Protein AF-A0AAW1TYD6-F1 (afdb_monomer_lite)

pLDDT: mean 77.89, std 15.29, range [34.84, 91.19]

Foldseek 3Di:
DDDDDDVDDPVRVVVVVVCVVCVVVLVVQLPDPPDDPVSVCVSPPPPPPDPPPQPPDWDAAPPDPVVVRDTASDADPPPRGDHDDDD

Secondary structure (DSSP, 8-state):
---------HHHHHHHHHHHHHHHHHHHHHTSTT--HHHHHHHTS--TT------SS-EE-SSS-GGG--EES-B-TTT--B-----

Sequence (87 aa):
MVQSQCNMKRPEFLESLGLTMLQGHLDRRSSQPGLPKALKRMLNAPGSSTQGMSPTKKQRCIVCPRSKDIKTLSHCNFCKKPCAKNT

Radius of gyration: 20.33 Å; chains: 1; bounding box: 41×55×33 Å

Structure (mmCIF, N/CA/C/O backbone):
data_AF-A0AAW1TYD6-F1
#
_entry.id   AF-A0AAW1TYD6-F1
#
loop_
_atom_site.group_PDB
_atom_site.id
_atom_site.type_symbol
_atom_site.label_atom_id
_atom_site.label_alt_id
_atom_site.label_comp_id
_atom_site.label_asym_id
_atom_site.label_entity_id
_atom_site.label_seq_id
_atom_site.pdbx_PDB_ins_code
_atom_site.Cartn_x
_atom_site.Cartn_y
_atom_site.Cartn_z
_atom_site.occupancy
_atom_site.B_iso_or_equiv
_atom_site.auth_seq_id
_atom_site.auth_comp_id
_atom_site.auth_asym_id
_atom_site.auth_atom_id
_atom_site.pdbx_PDB_model_num
ATOM 1 N N . MET A 1 1 ? 29.184 4.230 -2.897 1.00 34.84 1 MET A N 1
ATOM 2 C CA . MET A 1 1 ? 28.418 3.318 -3.774 1.00 34.84 1 MET A CA 1
ATOM 3 C C . MET A 1 1 ? 27.412 4.158 -4.546 1.00 34.84 1 MET A C 1
ATOM 5 O O . MET A 1 1 ? 26.373 4.493 -3.999 1.00 34.84 1 MET A O 1
ATOM 9 N N . VAL A 1 2 ? 27.767 4.603 -5.752 1.00 37.84 2 VAL A N 1
ATOM 10 C CA . VAL A 1 2 ? 26.881 5.413 -6.606 1.00 37.84 2 VAL A CA 1
ATOM 11 C C . VAL A 1 2 ? 26.090 4.435 -7.465 1.00 37.84 2 VAL A C 1
ATOM 13 O O . VAL A 1 2 ? 26.682 3.690 -8.242 1.00 37.84 2 VAL A O 1
ATOM 16 N N . GLN A 1 3 ? 24.781 4.347 -7.233 1.00 40.38 3 GLN A N 1
ATOM 17 C CA . GLN A 1 3 ? 23.911 3.426 -7.958 1.00 40.38 3 GLN A CA 1
ATOM 18 C C . GLN A 1 3 ? 23.725 3.872 -9.414 1.00 40.38 3 GLN A C 1
ATOM 20 O O . GLN A 1 3 ? 23.627 5.058 -9.723 1.00 40.38 3 GLN A O 1
ATOM 25 N N . SER A 1 4 ? 23.708 2.864 -10.278 1.00 44.78 4 SER A N 1
ATOM 26 C CA . SER A 1 4 ? 23.590 2.870 -11.731 1.00 44.78 4 SER A CA 1
ATOM 27 C C . SER A 1 4 ? 22.431 3.718 -12.267 1.00 44.78 4 SER A C 1
ATOM 29 O O . SER A 1 4 ? 21.328 3.679 -11.724 1.00 44.78 4 SER 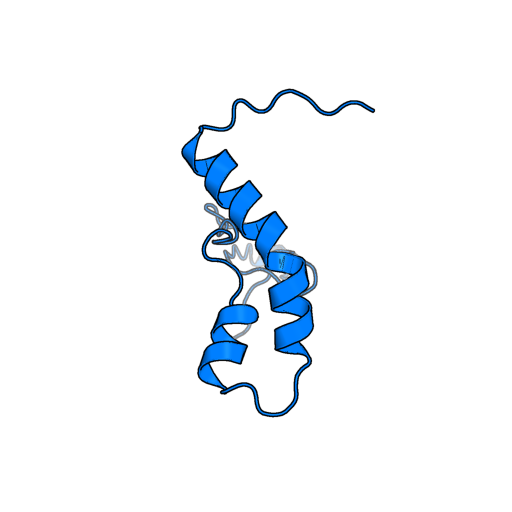A O 1
ATOM 31 N N . GLN A 1 5 ? 22.658 4.418 -13.388 1.00 55.72 5 GLN A N 1
ATOM 32 C CA . GLN A 1 5 ? 21.598 5.036 -14.194 1.00 55.72 5 GLN A CA 1
ATOM 33 C C . GLN A 1 5 ? 20.576 3.970 -14.607 1.00 55.72 5 GLN A C 1
ATOM 35 O O . GLN A 1 5 ? 20.821 3.166 -15.506 1.00 55.72 5 GLN A O 1
ATOM 40 N N . CYS A 1 6 ? 19.417 3.973 -13.956 1.00 57.31 6 CYS A N 1
ATOM 41 C CA . CYS A 1 6 ? 18.241 3.284 -14.454 1.00 57.31 6 CYS A CA 1
ATOM 42 C C . CYS A 1 6 ? 17.581 4.233 -15.458 1.00 57.31 6 CYS A C 1
ATOM 44 O O . CYS A 1 6 ? 17.233 5.356 -15.095 1.00 57.31 6 CYS A O 1
ATOM 46 N N . ASN A 1 7 ? 17.459 3.821 -16.720 1.00 69.25 7 ASN A N 1
ATOM 47 C CA . ASN A 1 7 ? 16.808 4.593 -17.780 1.00 69.25 7 ASN A CA 1
ATOM 48 C C . ASN A 1 7 ? 15.288 4.621 -17.519 1.00 69.25 7 ASN A C 1
ATOM 50 O O . ASN A 1 7 ? 14.518 3.928 -18.181 1.00 69.25 7 ASN A O 1
ATOM 54 N N . MET A 1 8 ? 14.871 5.328 -16.463 1.00 70.38 8 MET A N 1
ATOM 55 C CA . MET A 1 8 ? 13.467 5.477 -16.101 1.00 70.38 8 MET A CA 1
ATOM 56 C C . MET A 1 8 ? 12.794 6.335 -17.154 1.00 70.38 8 MET A C 1
ATOM 58 O O . MET A 1 8 ? 13.260 7.429 -17.491 1.00 70.38 8 MET A O 1
ATOM 62 N N . LYS A 1 9 ? 11.664 5.855 -17.667 1.00 85.62 9 LYS A N 1
ATOM 63 C CA . LYS A 1 9 ? 10.865 6.648 -18.590 1.00 85.62 9 LYS A CA 1
ATOM 64 C C . LYS A 1 9 ? 10.348 7.860 -17.822 1.00 85.62 9 LYS A C 1
ATOM 66 O O . LYS A 1 9 ? 9.928 7.750 -16.673 1.00 85.62 9 LYS A O 1
ATOM 71 N N . ARG A 1 10 ? 10.318 9.022 -18.478 1.00 86.50 10 ARG A N 1
ATOM 72 C CA . ARG A 1 10 ? 9.762 10.267 -17.920 1.00 86.50 10 ARG A CA 1
ATOM 73 C C . ARG A 1 10 ? 8.456 10.084 -17.111 1.00 86.50 10 ARG A C 1
ATOM 75 O O . ARG A 1 10 ? 8.388 10.675 -16.038 1.00 86.50 10 ARG A O 1
ATOM 82 N N . PRO A 1 11 ? 7.442 9.301 -17.544 1.00 87.94 11 PRO A N 1
ATOM 83 C CA . PRO A 1 11 ? 6.251 9.052 -16.723 1.00 87.94 11 PRO A CA 1
ATOM 84 C C . PRO A 1 11 ? 6.549 8.365 -15.382 1.00 87.94 11 PRO A C 1
ATOM 86 O O . PRO A 1 11 ? 6.034 8.803 -14.362 1.00 87.94 11 PRO A O 1
ATOM 89 N N . GLU A 1 12 ? 7.417 7.354 -15.361 1.00 84.56 12 GLU A N 1
ATOM 90 C CA . GLU A 1 12 ? 7.794 6.615 -14.144 1.00 84.56 12 GLU A CA 1
ATOM 91 C C . GLU A 1 12 ? 8.570 7.522 -13.174 1.00 84.56 12 GLU A C 1
ATOM 93 O O . GLU A 1 12 ? 8.395 7.477 -11.954 1.00 84.56 12 GLU A O 1
ATOM 98 N N . PHE A 1 13 ? 9.408 8.405 -13.726 1.00 89.00 13 PHE A N 1
ATOM 99 C CA . PHE A 1 13 ? 10.101 9.424 -12.943 1.00 89.00 13 PHE A CA 1
ATOM 100 C C . PHE A 1 13 ? 9.124 10.432 -12.323 1.00 89.00 13 PHE A C 1
ATOM 102 O O . PHE A 1 13 ? 9.212 10.723 -11.137 1.00 89.00 13 PHE A O 1
ATOM 109 N N . LEU A 1 14 ? 8.169 10.952 -13.097 1.00 90.69 14 LEU A N 1
ATOM 110 C CA . LEU A 1 14 ? 7.188 11.913 -12.584 1.00 90.69 14 LEU A CA 1
ATOM 111 C C . LEU A 1 14 ? 6.262 11.292 -11.533 1.00 90.69 14 LEU A C 1
ATOM 113 O O . LEU A 1 14 ? 5.935 11.952 -10.550 1.00 90.69 14 LEU A O 1
ATOM 117 N N . GLU A 1 15 ? 5.879 10.028 -11.709 1.00 87.50 15 GLU A N 1
ATOM 118 C CA . GLU A 1 15 ? 5.094 9.284 -10.724 1.00 87.50 15 GLU A CA 1
ATOM 119 C C . GLU A 1 15 ? 5.872 9.102 -9.413 1.00 87.50 15 GLU A C 1
ATOM 121 O O . GLU A 1 15 ? 5.378 9.463 -8.344 1.00 87.50 15 GLU A O 1
ATOM 126 N N . SER A 1 16 ? 7.117 8.619 -9.486 1.00 86.19 16 SER A N 1
ATOM 127 C CA . SER A 1 16 ? 7.964 8.434 -8.298 1.00 86.19 16 SER A CA 1
ATOM 128 C C . SER A 1 16 ? 8.293 9.753 -7.592 1.00 86.19 16 SER A C 1
ATOM 130 O O . SER A 1 16 ? 8.249 9.820 -6.360 1.00 86.19 16 SER A O 1
ATOM 132 N N . LEU A 1 17 ? 8.553 10.823 -8.350 1.00 89.38 17 LEU A N 1
ATOM 133 C CA . LEU A 1 17 ? 8.765 12.163 -7.811 1.00 89.38 17 LEU A CA 1
ATOM 134 C C . LEU A 1 17 ? 7.510 12.672 -7.097 1.00 89.38 17 LEU A C 1
ATOM 136 O O . LEU A 1 17 ? 7.597 13.118 -5.954 1.00 89.38 17 LEU A O 1
ATOM 140 N N . GLY A 1 18 ? 6.343 12.560 -7.736 1.00 89.50 18 GLY A N 1
ATOM 141 C CA . GLY A 1 18 ? 5.066 12.962 -7.150 1.00 89.50 18 GLY A CA 1
ATOM 142 C C . GLY A 1 18 ? 4.788 12.235 -5.835 1.00 89.50 18 GLY A C 1
ATOM 143 O O . GLY A 1 18 ? 4.497 12.876 -4.827 1.00 89.50 18 GLY A O 1
ATOM 144 N N . LEU A 1 19 ? 4.967 10.911 -5.806 1.00 86.50 19 LEU A N 1
ATOM 145 C CA . LEU A 1 19 ? 4.813 10.115 -4.585 1.00 86.50 19 LEU A CA 1
ATOM 146 C C . LEU A 1 19 ? 5.787 10.554 -3.485 1.00 86.50 19 LEU A C 1
ATOM 148 O O . LEU A 1 19 ? 5.371 10.744 -2.344 1.00 86.50 19 LEU A O 1
ATOM 152 N N . THR A 1 20 ? 7.055 10.788 -3.830 1.00 87.88 20 THR A N 1
ATOM 153 C CA . THR A 1 20 ? 8.082 11.231 -2.873 1.00 87.88 20 THR A CA 1
ATOM 154 C C . THR A 1 20 ? 7.729 12.585 -2.256 1.00 87.88 20 THR A C 1
ATOM 156 O O . THR A 1 20 ? 7.859 12.768 -1.046 1.00 87.88 20 THR A O 1
ATOM 159 N N . MET A 1 21 ? 7.230 13.525 -3.063 1.00 91.19 21 MET A N 1
ATOM 160 C CA . MET A 1 21 ? 6.804 14.842 -2.581 1.00 91.19 21 MET A CA 1
ATOM 161 C C . MET A 1 21 ? 5.554 14.764 -1.692 1.00 91.19 21 MET A C 1
ATOM 163 O O . MET A 1 21 ? 5.426 15.545 -0.749 1.00 91.19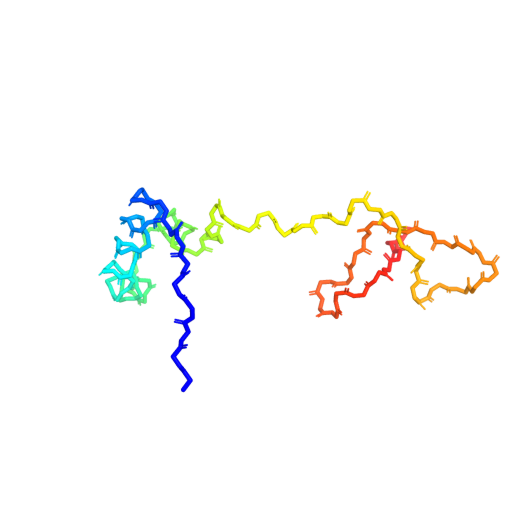 21 MET A O 1
ATOM 167 N N . LEU A 1 22 ? 4.638 13.825 -1.959 1.00 87.81 22 LEU A N 1
ATOM 168 C CA . LEU A 1 22 ? 3.425 13.640 -1.156 1.00 87.81 22 LEU A CA 1
ATOM 169 C C . LEU A 1 22 ? 3.651 12.845 0.138 1.00 87.81 22 LEU A C 1
ATOM 171 O O . LEU A 1 22 ? 2.883 13.033 1.084 1.00 87.81 22 LEU A O 1
ATOM 175 N N . GLN A 1 23 ? 4.668 11.982 0.204 1.00 85.00 23 GLN A N 1
ATOM 176 C CA . GLN A 1 23 ? 4.861 11.009 1.286 1.00 85.00 23 GLN A CA 1
ATOM 177 C C . GLN A 1 23 ? 4.772 11.642 2.685 1.00 85.00 23 GLN A C 1
ATOM 179 O O . GLN A 1 23 ? 3.945 11.232 3.497 1.00 85.00 23 GLN A O 1
ATOM 184 N N . GLY A 1 24 ? 5.531 12.714 2.941 1.00 86.31 24 GLY A N 1
ATOM 185 C CA . GLY A 1 24 ? 5.531 13.374 4.252 1.00 86.31 24 GLY A CA 1
ATOM 186 C C . GLY A 1 24 ? 4.171 13.970 4.646 1.00 86.31 24 GLY A C 1
ATOM 187 O O . GLY A 1 24 ? 3.808 13.993 5.824 1.00 86.31 24 GLY A O 1
ATOM 188 N N . HIS A 1 25 ? 3.377 14.415 3.668 1.00 88.12 25 HIS A N 1
ATOM 189 C CA . HIS A 1 25 ? 2.021 14.903 3.918 1.00 88.12 25 HIS A CA 1
ATOM 190 C C . HIS A 1 25 ? 1.045 13.753 4.206 1.00 88.12 25 HIS A C 1
ATOM 192 O O . HIS A 1 25 ? 0.208 13.865 5.105 1.00 88.12 25 HIS A O 1
ATOM 198 N N . LEU A 1 26 ? 1.160 12.640 3.474 1.00 86.38 26 LEU A N 1
ATOM 199 C CA . LEU A 1 26 ? 0.337 11.447 3.679 1.00 86.38 26 LEU A CA 1
ATOM 200 C C . LEU A 1 26 ? 0.592 10.825 5.056 1.00 86.38 26 LEU A C 1
ATOM 202 O O . LEU A 1 26 ? -0.367 10.535 5.771 1.00 86.38 26 LEU A O 1
ATOM 206 N N . ASP A 1 27 ? 1.852 10.725 5.478 1.00 85.31 27 ASP A N 1
ATOM 207 C CA . ASP A 1 27 ? 2.226 10.182 6.787 1.00 85.31 27 ASP A CA 1
ATOM 208 C C . ASP A 1 27 ? 1.628 11.018 7.928 1.00 85.31 27 ASP A C 1
ATOM 210 O O . ASP A 1 27 ? 0.993 10.483 8.844 1.00 85.31 27 ASP A O 1
ATOM 214 N N . ARG A 1 28 ? 1.719 12.351 7.830 1.00 88.00 28 ARG A N 1
ATOM 215 C CA . ARG A 1 28 ? 1.095 13.271 8.793 1.00 88.00 28 ARG A CA 1
ATOM 216 C C . ARG A 1 28 ? -0.430 13.147 8.813 1.00 88.00 28 ARG A C 1
ATOM 218 O O . ARG A 1 28 ? -1.044 13.232 9.872 1.00 88.00 28 ARG A O 1
ATOM 225 N N . ARG A 1 29 ? -1.062 12.947 7.657 1.00 86.88 29 ARG A N 1
ATOM 226 C CA . ARG A 1 29 ? -2.522 12.820 7.556 1.00 86.88 29 ARG A CA 1
ATOM 227 C C . ARG A 1 29 ? -3.020 11.469 8.072 1.00 86.88 29 ARG A C 1
ATOM 229 O O . ARG A 1 29 ? -4.116 11.396 8.623 1.00 86.88 29 ARG A O 1
ATOM 236 N N . SER A 1 30 ? -2.213 10.416 7.938 1.00 84.56 30 SER A N 1
ATOM 237 C CA . SER A 1 30 ? -2.526 9.063 8.414 1.00 84.56 30 SER A CA 1
ATOM 238 C C . SER A 1 30 ? -2.678 8.984 9.939 1.00 84.56 30 SER A C 1
ATOM 240 O O . SER A 1 30 ? -3.528 8.240 10.442 1.00 84.56 30 SER A O 1
ATOM 242 N N . SER A 1 31 ? -1.888 9.786 10.659 1.00 84.56 31 SER A N 1
ATOM 243 C CA . SER A 1 31 ? -1.850 9.841 12.122 1.00 84.56 31 SER A CA 1
ATOM 244 C C . SER A 1 31 ? -2.911 10.766 12.722 1.00 84.56 31 SER A C 1
ATOM 246 O O . SER A 1 31 ? -3.154 10.717 13.927 1.00 84.56 31 SER A O 1
ATOM 248 N N . GLN A 1 32 ? -3.597 11.567 11.900 1.00 87.62 32 GLN A N 1
ATOM 249 C CA . GLN A 1 32 ? -4.615 12.494 12.375 1.00 87.62 32 GLN A CA 1
ATOM 250 C C . GLN A 1 32 ? -5.890 11.748 12.833 1.00 87.62 32 GLN A C 1
ATOM 252 O O . GLN A 1 32 ? -6.438 10.918 12.090 1.00 87.62 32 GLN A O 1
ATOM 257 N N . PRO A 1 33 ? -6.412 12.042 14.040 1.00 82.62 33 PRO A N 1
ATOM 258 C CA . PRO A 1 33 ? -7.684 11.491 14.489 1.00 82.62 33 PRO A CA 1
ATOM 259 C C . PRO A 1 33 ? -8.830 12.023 13.616 1.00 82.62 33 PRO A C 1
ATOM 261 O O . PRO A 1 33 ? -8.834 13.180 13.203 1.00 82.62 33 PRO A O 1
ATOM 264 N N . GLY A 1 34 ? -9.803 11.162 13.311 1.00 86.62 34 GLY A N 1
ATOM 265 C CA . GLY A 1 34 ? -10.978 11.531 12.511 1.00 86.62 34 GLY A CA 1
ATOM 266 C C . GLY A 1 34 ? -10.825 11.401 10.991 1.00 86.62 34 GLY A C 1
ATOM 267 O O . GLY A 1 34 ? -11.761 11.736 10.269 1.00 86.62 34 GLY A O 1
ATOM 268 N N . LEU A 1 35 ? -9.703 10.881 10.473 1.00 85.75 35 LEU A N 1
ATOM 269 C CA . LEU A 1 35 ? -9.586 10.601 9.037 1.00 85.75 35 LEU A CA 1
ATOM 270 C C . LEU A 1 35 ? -10.642 9.556 8.603 1.00 85.75 35 LEU A C 1
ATOM 272 O O . LEU A 1 35 ? -10.660 8.452 9.166 1.00 85.75 35 LEU A O 1
ATOM 276 N N . PRO A 1 36 ? -11.493 9.852 7.595 1.00 89.69 36 PRO A N 1
ATOM 277 C CA . PRO A 1 36 ? -12.495 8.918 7.101 1.00 89.69 36 PRO A CA 1
ATOM 278 C C . PRO A 1 36 ? -11.909 7.550 6.755 1.00 89.69 36 PRO A C 1
ATOM 280 O O . PRO A 1 36 ? -10.847 7.436 6.137 1.00 89.69 36 PRO A O 1
ATOM 283 N N . LYS A 1 37 ? -12.643 6.489 7.105 1.00 82.38 37 LYS A N 1
ATOM 284 C CA . LYS A 1 37 ? -12.207 5.093 6.931 1.00 82.38 37 LYS A CA 1
ATOM 285 C C . LYS A 1 37 ? -11.818 4.766 5.485 1.00 82.38 37 LYS A C 1
ATOM 287 O O . LYS A 1 37 ? -10.857 4.032 5.269 1.00 82.38 37 LYS A O 1
ATOM 292 N N . ALA A 1 38 ? -12.530 5.329 4.507 1.00 84.06 38 ALA A N 1
ATOM 293 C CA . ALA A 1 38 ? -12.214 5.174 3.088 1.00 84.06 38 ALA A CA 1
ATOM 294 C C . ALA A 1 38 ? -10.833 5.757 2.735 1.00 84.06 38 ALA A C 1
ATOM 296 O O . ALA A 1 38 ? -10.032 5.084 2.095 1.00 84.06 38 ALA A O 1
ATOM 297 N N . LEU A 1 39 ? -10.509 6.950 3.241 1.00 83.19 39 LEU A N 1
ATOM 298 C CA . LEU A 1 39 ? -9.214 7.597 3.012 1.00 83.19 39 LEU A CA 1
ATOM 299 C C . LEU A 1 39 ? -8.073 6.863 3.726 1.00 83.19 39 LEU A C 1
ATOM 301 O O . LEU A 1 39 ? -7.008 6.681 3.143 1.00 83.19 39 LEU A O 1
ATOM 305 N N . LYS A 1 40 ? -8.311 6.350 4.941 1.00 81.62 40 LYS A N 1
ATOM 306 C CA . LYS A 1 40 ? -7.357 5.466 5.637 1.00 81.62 40 LYS A CA 1
ATOM 307 C C . LYS A 1 40 ? -7.038 4.210 4.828 1.00 81.62 40 LYS A C 1
ATOM 309 O O . LYS A 1 40 ? -5.888 3.794 4.763 1.00 81.62 40 LYS A O 1
ATOM 314 N N . ARG A 1 41 ? -8.054 3.609 4.201 1.00 80.81 41 ARG A N 1
ATOM 315 C CA . ARG A 1 41 ? -7.875 2.438 3.333 1.00 80.81 41 ARG A CA 1
ATOM 316 C C . ARG A 1 41 ? -7.077 2.760 2.078 1.00 80.81 41 ARG A C 1
ATOM 318 O O . ARG A 1 41 ? -6.316 1.906 1.663 1.00 80.81 41 ARG A O 1
ATOM 325 N N . MET A 1 42 ? -7.241 3.947 1.499 1.00 79.62 42 MET A N 1
ATOM 326 C CA . MET A 1 42 ? -6.485 4.363 0.314 1.00 79.62 42 MET A CA 1
ATOM 327 C C . MET A 1 42 ? -5.018 4.670 0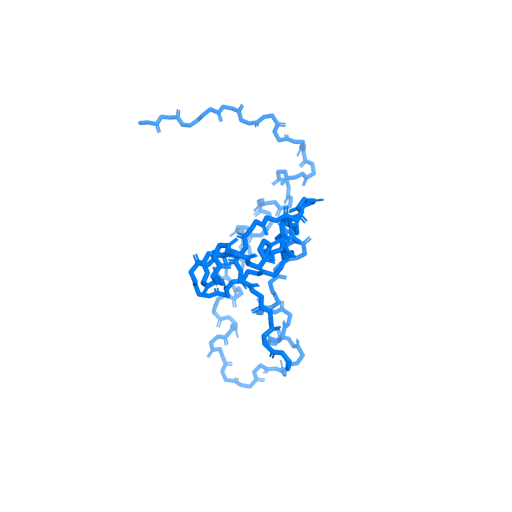.630 1.00 79.62 42 MET A C 1
ATOM 329 O O . MET A 1 42 ? -4.157 4.277 -0.143 1.00 79.62 42 MET A O 1
ATOM 333 N N . LEU A 1 43 ? -4.722 5.306 1.770 1.00 77.00 43 LEU A N 1
ATOM 334 C CA . LEU A 1 43 ? -3.336 5.532 2.212 1.00 77.00 43 LEU A CA 1
ATOM 335 C C . LEU A 1 43 ? -2.604 4.224 2.526 1.00 77.00 43 LEU A C 1
ATOM 337 O O . LEU A 1 43 ? -1.435 4.074 2.199 1.00 77.00 43 LEU A O 1
ATOM 341 N N . ASN A 1 44 ? -3.304 3.286 3.165 1.00 69.31 44 ASN A N 1
ATOM 342 C CA . ASN A 1 44 ? -2.747 1.992 3.555 1.00 69.31 44 ASN A CA 1
ATOM 343 C C . ASN A 1 44 ? -2.938 0.917 2.479 1.00 69.31 44 ASN A C 1
ATOM 345 O O . ASN A 1 44 ? -2.615 -0.248 2.721 1.00 69.31 44 ASN A O 1
ATOM 349 N N . ALA A 1 45 ? -3.524 1.266 1.331 1.00 66.88 45 ALA A N 1
ATOM 350 C CA . ALA A 1 45 ? -3.630 0.331 0.231 1.00 66.88 45 ALA A CA 1
ATOM 351 C C . ALA A 1 45 ? -2.196 0.036 -0.219 1.00 66.88 45 ALA A C 1
ATOM 353 O O . ALA A 1 45 ? -1.467 0.980 -0.535 1.00 66.88 45 ALA A O 1
ATOM 354 N N . PRO A 1 46 ? -1.759 -1.235 -0.235 1.00 53.59 46 PRO A N 1
ATOM 355 C CA . PRO A 1 46 ? -0.505 -1.567 -0.885 1.00 53.59 46 PRO A CA 1
ATOM 356 C C . PRO A 1 46 ? -0.622 -1.042 -2.313 1.00 53.59 46 PRO A C 1
ATOM 358 O O . PRO A 1 46 ? -1.572 -1.394 -3.017 1.00 53.59 46 PRO A O 1
ATOM 361 N N . GLY A 1 47 ? 0.271 -0.125 -2.690 1.00 50.91 47 GLY A N 1
ATOM 362 C CA . GLY A 1 47 ? 0.254 0.503 -4.002 1.00 50.91 47 GLY A CA 1
ATOM 363 C C . GLY A 1 47 ? 0.057 -0.541 -5.099 1.00 50.91 47 GLY A C 1
ATOM 364 O O . GLY A 1 47 ? 0.540 -1.674 -5.001 1.00 50.91 47 GLY A O 1
ATOM 365 N N . SER A 1 48 ? -0.670 -0.153 -6.139 1.00 51.88 48 SER A N 1
ATOM 366 C CA . SER A 1 48 ? -0.964 -0.904 -7.363 1.00 51.88 48 SER A CA 1
ATOM 367 C C . SER A 1 48 ? 0.276 -1.298 -8.190 1.00 51.88 48 SER A C 1
ATOM 369 O O . SER A 1 48 ? 0.229 -1.287 -9.413 1.00 51.88 48 SER A O 1
ATOM 371 N N . SER A 1 49 ? 1.391 -1.654 -7.554 1.00 51.59 49 SER A N 1
ATOM 372 C CA . SER A 1 49 ? 2.660 -2.009 -8.193 1.00 51.59 49 SER A CA 1
ATOM 373 C C . SER A 1 49 ? 3.380 -3.199 -7.551 1.00 51.59 49 SER A C 1
ATOM 375 O O . SER A 1 49 ? 4.501 -3.517 -7.933 1.00 51.59 49 SER A O 1
ATOM 377 N N . THR A 1 50 ? 2.735 -3.955 -6.659 1.00 47.81 50 THR A N 1
ATOM 378 C CA . THR A 1 50 ? 3.217 -5.302 -6.313 1.00 47.81 50 THR A CA 1
ATOM 379 C C . THR A 1 50 ? 2.088 -6.321 -6.400 1.00 47.81 50 THR A C 1
ATOM 381 O O . THR A 1 50 ? 1.620 -6.870 -5.406 1.00 47.81 50 THR A O 1
ATOM 384 N N . GLN A 1 51 ? 1.690 -6.670 -7.628 1.00 46.97 51 GLN A N 1
ATOM 385 C CA . GLN A 1 51 ? 1.357 -8.076 -7.852 1.00 46.97 51 GLN A CA 1
ATOM 386 C C . GLN A 1 51 ? 2.637 -8.843 -7.519 1.00 46.97 51 GLN A C 1
ATOM 388 O O . GLN A 1 51 ? 3.539 -8.940 -8.347 1.00 46.97 51 GLN A O 1
ATOM 393 N N . GLY A 1 52 ? 2.781 -9.280 -6.264 1.00 49.22 52 GLY A N 1
ATOM 394 C CA . GLY A 1 52 ? 3.872 -10.159 -5.877 1.00 49.22 52 GLY A CA 1
ATOM 395 C C . GLY A 1 52 ? 3.873 -11.296 -6.882 1.00 49.22 52 GLY A C 1
ATOM 396 O O . GLY A 1 52 ? 2.841 -11.951 -7.014 1.00 49.22 52 GLY A O 1
ATOM 397 N N . MET A 1 53 ? 4.968 -11.428 -7.643 1.00 51.88 53 MET A N 1
ATOM 398 C CA . MET A 1 53 ? 5.126 -12.420 -8.705 1.00 51.88 53 MET A CA 1
ATOM 399 C C . MET A 1 53 ? 4.590 -13.745 -8.193 1.00 51.88 53 MET A C 1
ATOM 401 O O . MET A 1 53 ? 5.220 -14.414 -7.369 1.00 51.88 53 MET A O 1
ATOM 405 N N . SER A 1 54 ? 3.381 -14.089 -8.630 1.00 61.62 54 SER A N 1
ATOM 406 C CA . SER A 1 54 ? 2.831 -15.387 -8.327 1.00 61.62 54 SER A CA 1
ATOM 407 C C . SER A 1 54 ? 3.772 -16.387 -8.995 1.00 61.62 54 SER A C 1
ATOM 409 O O . SER A 1 54 ? 4.218 -16.167 -10.128 1.00 61.62 54 SER A O 1
ATOM 411 N N . PRO A 1 55 ? 4.176 -17.446 -8.285 1.00 64.75 55 PRO A N 1
ATOM 412 C CA . PRO A 1 55 ? 5.086 -18.431 -8.842 1.00 64.75 55 PRO A CA 1
ATOM 413 C C . PRO A 1 55 ? 4.467 -18.978 -10.129 1.00 64.75 55 PRO A C 1
ATOM 415 O O . PRO A 1 55 ? 3.423 -19.621 -10.102 1.00 64.75 55 PRO A O 1
ATOM 418 N N . THR A 1 56 ? 5.104 -18.730 -11.271 1.00 73.88 56 THR A N 1
ATOM 419 C CA . THR A 1 56 ? 4.605 -19.198 -12.576 1.00 73.88 56 THR A CA 1
ATOM 420 C C . THR A 1 56 ? 4.729 -20.720 -12.708 1.00 73.88 56 THR A C 1
ATOM 422 O O . THR A 1 56 ? 4.100 -21.337 -13.562 1.00 73.88 56 THR A O 1
ATOM 425 N N . LYS A 1 57 ? 5.548 -21.350 -11.855 1.00 84.00 57 LYS A N 1
ATOM 426 C CA . LYS A 1 57 ? 5.816 -22.792 -11.849 1.00 84.00 57 LYS A CA 1
ATOM 427 C C . LYS A 1 57 ? 5.544 -23.383 -10.468 1.00 84.00 57 LYS A C 1
ATOM 429 O O . LYS A 1 57 ? 5.942 -22.815 -9.453 1.00 84.00 57 LYS A O 1
ATOM 434 N N . LYS A 1 58 ? 4.909 -24.561 -10.437 1.00 87.81 58 LYS A N 1
ATOM 435 C CA . LYS A 1 58 ? 4.696 -25.3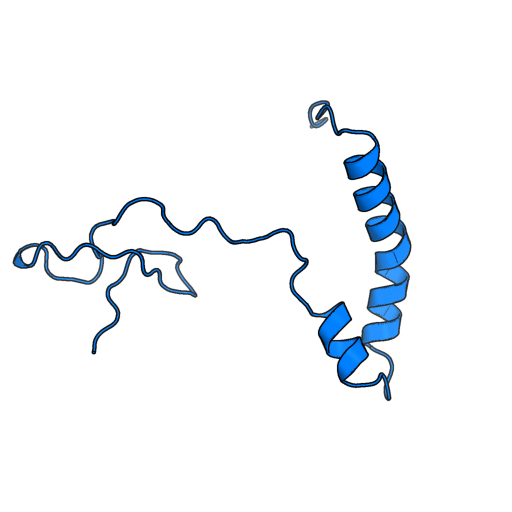29 -9.201 1.00 87.81 58 LYS A CA 1
ATOM 436 C C . LYS A 1 58 ? 6.041 -25.797 -8.643 1.00 87.81 58 LYS A C 1
ATOM 438 O O . LYS A 1 58 ? 6.801 -26.455 -9.352 1.00 87.81 58 LYS A O 1
ATOM 443 N N . GLN A 1 59 ? 6.309 -25.501 -7.375 1.00 89.75 59 GLN A N 1
ATOM 444 C CA . GLN A 1 59 ? 7.503 -25.962 -6.662 1.00 89.75 59 GLN A CA 1
ATOM 445 C C . GLN A 1 59 ? 7.152 -27.088 -5.689 1.00 89.75 59 GLN A C 1
ATOM 447 O O . GLN A 1 59 ? 6.012 -27.195 -5.241 1.00 89.75 59 GLN A O 1
ATOM 452 N N . ARG A 1 60 ? 8.118 -27.954 -5.361 1.00 90.25 60 ARG A N 1
ATOM 453 C CA . ARG A 1 60 ? 7.901 -29.031 -4.385 1.00 90.25 60 ARG A CA 1
ATOM 454 C C . ARG A 1 60 ? 7.694 -28.431 -2.989 1.00 90.25 60 ARG A C 1
ATOM 456 O O . ARG A 1 60 ? 8.443 -27.556 -2.565 1.00 90.25 60 ARG A O 1
ATOM 463 N N . CYS A 1 61 ? 6.682 -28.920 -2.285 1.00 90.81 61 CYS A N 1
ATOM 464 C CA . CYS A 1 61 ? 6.392 -28.560 -0.905 1.00 90.81 61 CYS A CA 1
ATOM 465 C C . CYS A 1 61 ? 7.557 -28.968 0.013 1.00 90.81 61 CYS A C 1
ATOM 467 O O . CYS A 1 61 ? 7.953 -30.132 0.023 1.00 90.81 61 CYS A O 1
ATOM 469 N N . ILE A 1 62 ? 8.088 -28.026 0.797 1.00 89.25 62 ILE A N 1
ATOM 470 C CA . ILE A 1 62 ? 9.246 -28.273 1.680 1.00 89.25 62 ILE A CA 1
ATOM 471 C C . ILE A 1 62 ? 8.848 -29.036 2.949 1.00 89.25 62 ILE A C 1
ATOM 473 O O . ILE A 1 62 ? 9.642 -29.797 3.489 1.00 89.25 62 ILE A O 1
ATOM 477 N N . VAL A 1 63 ? 7.616 -28.839 3.417 1.00 89.56 63 VAL A N 1
ATOM 478 C CA . VAL A 1 63 ? 7.097 -29.462 4.647 1.00 89.56 63 VAL A CA 1
ATOM 479 C C . VAL A 1 63 ? 6.465 -30.833 4.410 1.00 89.56 63 VAL A C 1
ATOM 481 O O . VAL A 1 63 ? 6.186 -31.565 5.352 1.00 89.56 63 VAL A O 1
ATOM 484 N N . CYS A 1 64 ? 6.212 -31.184 3.152 1.00 87.62 64 CYS A N 1
ATOM 485 C CA . CYS A 1 64 ? 5.551 -32.426 2.797 1.00 87.62 64 CYS A CA 1
ATOM 486 C C . CYS A 1 64 ? 6.576 -33.567 2.693 1.00 87.62 64 CYS A C 1
ATOM 488 O O . CYS A 1 64 ? 7.689 -33.342 2.209 1.00 87.62 64 CYS A O 1
ATOM 490 N N . PRO A 1 65 ? 6.215 -34.807 3.072 1.00 90.31 65 PRO A N 1
ATOM 491 C CA . PRO A 1 65 ? 7.109 -35.947 2.908 1.00 90.31 65 PRO A CA 1
ATOM 492 C C . PRO A 1 65 ? 7.471 -36.143 1.429 1.00 90.31 65 PRO A C 1
ATOM 494 O O . PRO A 1 65 ? 6.603 -36.100 0.553 1.00 90.31 65 PRO A O 1
ATOM 497 N N . ARG A 1 66 ? 8.761 -36.390 1.152 1.00 87.44 66 ARG A N 1
ATOM 498 C CA . ARG A 1 66 ? 9.288 -36.535 -0.220 1.00 87.44 66 ARG A CA 1
ATOM 499 C C . ARG A 1 66 ? 8.587 -37.627 -1.027 1.00 87.44 66 ARG A C 1
ATOM 501 O O . ARG A 1 66 ? 8.471 -37.475 -2.239 1.00 87.44 66 ARG A O 1
ATOM 508 N N . SER A 1 67 ? 8.109 -38.679 -0.366 1.00 90.25 67 SER A N 1
ATOM 509 C CA . SER A 1 67 ? 7.391 -39.799 -0.985 1.00 90.25 67 SER A CA 1
ATOM 510 C C . SER A 1 67 ? 6.099 -39.383 -1.691 1.00 90.25 67 SER A C 1
ATOM 512 O O . SER A 1 67 ? 5.690 -40.053 -2.630 1.00 90.25 67 SER A O 1
ATOM 514 N N . LYS A 1 68 ? 5.474 -38.271 -1.284 1.00 86.62 68 LYS A N 1
ATOM 515 C CA . LYS A 1 68 ? 4.216 -37.792 -1.877 1.00 86.62 68 LYS A CA 1
ATOM 516 C C . LYS A 1 68 ? 4.408 -36.859 -3.083 1.00 86.62 68 LYS A C 1
ATOM 518 O O . LYS A 1 68 ? 3.418 -36.474 -3.688 1.00 86.62 68 LYS A O 1
ATOM 523 N N . ASP A 1 69 ? 5.645 -36.440 -3.382 1.00 87.31 69 ASP A N 1
ATOM 524 C CA . ASP A 1 69 ? 6.011 -35.482 -4.448 1.00 87.31 69 ASP A CA 1
ATOM 525 C C . ASP A 1 69 ? 5.039 -34.293 -4.637 1.00 87.31 69 ASP A C 1
ATOM 527 O O . ASP A 1 69 ? 4.707 -33.886 -5.750 1.00 87.31 69 ASP A O 1
ATOM 531 N N . ILE A 1 70 ? 4.555 -33.714 -3.536 1.00 89.31 70 ILE A N 1
ATOM 532 C CA . ILE A 1 70 ? 3.516 -32.679 -3.598 1.00 89.31 70 ILE A CA 1
ATOM 533 C C . ILE A 1 70 ? 4.107 -31.387 -4.172 1.00 89.31 70 ILE A C 1
ATOM 535 O O . ILE A 1 70 ? 5.021 -30.799 -3.587 1.00 89.31 70 ILE A O 1
ATOM 539 N N . LYS A 1 71 ? 3.549 -30.911 -5.292 1.00 90.88 71 LYS A N 1
ATOM 540 C CA . LYS A 1 71 ? 3.912 -29.637 -5.934 1.00 90.88 71 LYS A CA 1
ATOM 541 C C . LYS A 1 71 ? 2.830 -28.580 -5.700 1.00 90.88 71 LYS A C 1
ATOM 543 O O . LYS A 1 71 ? 1.648 -28.837 -5.905 1.00 90.88 71 LYS A O 1
ATOM 548 N N . THR A 1 72 ? 3.233 -27.376 -5.304 1.00 88.94 72 THR A N 1
ATOM 549 C CA . THR A 1 72 ? 2.353 -26.285 -4.866 1.00 88.94 72 THR A CA 1
ATOM 550 C C . THR A 1 72 ? 2.733 -24.954 -5.519 1.00 88.94 72 THR A C 1
ATOM 552 O O . THR A 1 72 ? 3.895 -24.709 -5.845 1.00 88.94 72 THR A O 1
ATOM 555 N N . LEU A 1 73 ? 1.730 -24.095 -5.718 1.00 88.62 73 LEU A N 1
ATOM 556 C CA . LEU A 1 73 ? 1.904 -22.664 -6.017 1.00 88.62 73 LEU A CA 1
ATOM 557 C C . LEU A 1 73 ? 1.811 -21.809 -4.744 1.00 88.62 73 LEU A C 1
ATOM 559 O O . LEU A 1 73 ? 2.088 -20.613 -4.760 1.00 88.62 73 LEU A O 1
ATOM 563 N N . SER A 1 74 ? 1.386 -22.407 -3.633 1.00 85.69 74 SER A N 1
ATOM 564 C CA . SER A 1 74 ? 1.186 -21.702 -2.373 1.00 85.69 74 SER A CA 1
ATOM 565 C C . SER A 1 74 ? 2.499 -21.574 -1.612 1.00 85.69 74 SER A C 1
ATOM 567 O O . SER A 1 74 ? 3.322 -22.490 -1.600 1.00 85.69 74 SER A O 1
ATOM 569 N N . HIS A 1 75 ? 2.666 -20.429 -0.961 1.00 86.69 75 HIS A N 1
ATOM 570 C CA . HIS A 1 75 ? 3.830 -20.105 -0.151 1.00 86.69 75 HIS A 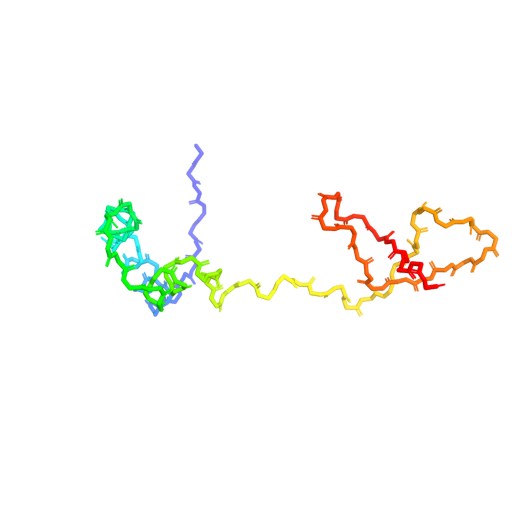CA 1
ATOM 571 C C . HIS A 1 75 ? 3.376 -19.674 1.239 1.00 86.69 75 HIS A C 1
ATOM 573 O O . HIS A 1 75 ? 2.292 -19.113 1.403 1.00 86.69 75 HIS A O 1
ATOM 579 N N . CYS A 1 76 ? 4.210 -19.925 2.243 1.00 83.06 76 CYS A N 1
ATOM 580 C CA . CYS A 1 76 ? 3.970 -19.403 3.580 1.00 83.06 76 CYS A CA 1
ATOM 581 C C . CYS A 1 76 ? 4.081 -17.873 3.560 1.00 83.06 76 CYS A C 1
ATOM 583 O O . CYS A 1 76 ? 5.100 -17.338 3.126 1.00 83.06 76 CYS A O 1
ATOM 585 N N . ASN A 1 77 ? 3.078 -17.169 4.085 1.00 81.75 77 ASN A N 1
ATOM 586 C CA . ASN A 1 77 ? 3.088 -15.702 4.138 1.00 81.75 77 ASN A CA 1
ATOM 587 C C . ASN A 1 77 ? 4.248 -15.141 4.978 1.00 81.75 77 ASN A C 1
ATOM 589 O O . ASN A 1 77 ? 4.710 -14.035 4.720 1.00 81.75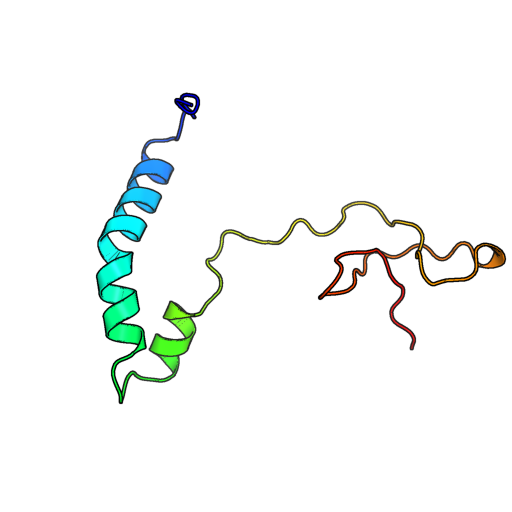 77 ASN A O 1
ATOM 593 N N . PHE A 1 78 ? 4.730 -15.909 5.959 1.00 81.00 78 PHE A N 1
ATOM 594 C CA . PHE A 1 78 ? 5.816 -15.495 6.841 1.00 81.00 78 PHE A CA 1
ATOM 595 C C . PHE A 1 78 ? 7.198 -15.816 6.255 1.00 81.00 78 PHE A C 1
ATOM 597 O O . PHE A 1 78 ? 8.019 -14.925 6.068 1.00 81.00 78 PHE A O 1
ATOM 604 N N . CYS A 1 79 ? 7.462 -17.085 5.921 1.00 83.25 79 CYS A N 1
ATOM 605 C CA . CYS A 1 79 ? 8.796 -17.527 5.494 1.00 83.25 79 CYS A CA 1
ATOM 606 C C . CYS A 1 79 ? 8.980 -17.636 3.972 1.00 83.25 79 CYS A C 1
ATOM 608 O O . CYS A 1 79 ? 10.067 -17.992 3.522 1.00 83.25 79 CYS A O 1
ATOM 610 N N . LYS A 1 80 ? 7.933 -17.364 3.178 1.00 83.38 80 LYS A N 1
ATOM 611 C CA . LYS A 1 80 ? 7.930 -17.382 1.701 1.00 83.38 80 LYS A CA 1
ATOM 612 C C . LYS A 1 80 ? 8.418 -18.692 1.069 1.00 83.38 80 LYS A C 1
ATOM 614 O O . LYS A 1 80 ? 8.810 -18.712 -0.090 1.00 83.38 80 LYS A O 1
ATOM 619 N N . LYS A 1 81 ? 8.382 -19.799 1.814 1.00 87.19 81 LYS A N 1
ATOM 620 C CA . LYS A 1 81 ? 8.726 -21.146 1.336 1.00 87.19 81 LYS A CA 1
ATOM 621 C C . LYS A 1 81 ? 7.499 -21.845 0.733 1.00 87.19 81 LYS A C 1
ATOM 623 O O . LYS A 1 81 ? 6.403 -21.653 1.268 1.00 87.19 81 LYS A O 1
ATOM 628 N N . PRO A 1 82 ? 7.651 -22.669 -0.324 1.00 88.00 82 PRO A N 1
ATOM 629 C CA . PRO A 1 82 ? 6.544 -23.417 -0.913 1.00 88.00 82 PRO A CA 1
ATOM 630 C C . PRO A 1 82 ? 5.980 -24.451 0.071 1.00 88.00 82 PRO A C 1
ATOM 632 O O . PRO A 1 82 ? 6.690 -25.343 0.550 1.00 88.00 82 PRO A O 1
ATOM 635 N N . CYS A 1 83 ? 4.682 -24.345 0.359 1.00 88.19 83 CYS A N 1
ATOM 636 C CA . CYS A 1 83 ? 3.950 -25.249 1.246 1.00 88.19 83 CYS A CA 1
ATOM 637 C C . CYS A 1 83 ? 2.563 -25.579 0.678 1.00 88.19 83 CYS A C 1
ATOM 639 O O . CYS A 1 83 ? 1.953 -24.779 -0.036 1.00 88.19 83 CYS A O 1
ATOM 641 N N . ALA A 1 84 ? 2.073 -26.791 0.937 1.00 84.88 84 ALA A N 1
ATOM 642 C CA . ALA A 1 84 ? 0.706 -27.161 0.586 1.00 84.88 84 ALA A CA 1
ATOM 643 C C . ALA A 1 84 ? -0.277 -26.506 1.570 1.00 84.88 84 ALA A C 1
ATOM 645 O O . ALA A 1 84 ? 0.056 -26.305 2.738 1.00 84.88 84 ALA A O 1
ATOM 646 N N . LYS A 1 85 ? -1.479 -26.159 1.100 1.00 73.38 85 LYS A N 1
ATOM 647 C CA . LYS A 1 85 ? -2.595 -25.831 1.991 1.00 73.38 85 LYS A CA 1
ATOM 648 C C . LYS A 1 85 ? -3.178 -27.166 2.450 1.00 73.38 85 LYS A C 1
ATOM 650 O O . LYS A 1 85 ? -3.665 -27.913 1.607 1.00 73.38 85 LYS A O 1
ATOM 655 N N . ASN A 1 86 ? -3.068 -27.493 3.734 1.00 58.56 86 ASN A N 1
ATOM 656 C CA . ASN A 1 86 ? -3.761 -28.657 4.281 1.00 58.56 86 ASN A CA 1
ATOM 657 C C . ASN A 1 86 ? -5.262 -28.336 4.240 1.00 58.56 86 ASN A C 1
ATOM 659 O O . ASN A 1 86 ? -5.680 -27.353 4.849 1.00 58.56 86 ASN A O 1
ATOM 663 N N . THR A 1 87 ? -6.026 -29.090 3.453 1.00 45.91 87 THR A N 1
ATOM 664 C CA . THR A 1 87 ? -7.490 -29.176 3.567 1.00 45.91 87 THR A CA 1
ATOM 665 C C . THR A 1 87 ? -7.799 -30.514 4.206 1.00 45.91 87 THR A C 1
ATOM 667 O O . THR A 1 87 ? -7.085 -31.478 3.841 1.00 45.91 87 THR A O 1
#

Organism: NCBI:txid420089